Protein AF-A0A4P5XYI6-F1 (afdb_monomer_lite)

Structure (mmCIF, N/CA/C/O backbone):
data_AF-A0A4P5XYI6-F1
#
_entry.id   AF-A0A4P5XYI6-F1
#
loop_
_atom_site.group_PDB
_atom_site.id
_atom_site.type_symbol
_atom_site.label_atom_id
_atom_site.label_alt_id
_atom_site.label_comp_id
_atom_site.label_asym_id
_atom_site.label_entity_id
_atom_site.label_seq_id
_atom_site.pdbx_PDB_ins_code
_atom_site.Cartn_x
_atom_site.Cartn_y
_atom_site.Cartn_z
_atom_site.occupancy
_atom_site.B_iso_or_equiv
_atom_site.auth_seq_id
_atom_site.auth_comp_id
_atom_site.auth_asym_id
_atom_site.auth_atom_id
_atom_site.pdbx_PDB_model_num
ATOM 1 N N . MET A 1 1 ? 1.182 10.557 48.380 1.00 43.69 1 MET A N 1
ATOM 2 C CA . MET A 1 1 ? -0.019 10.843 47.565 1.00 43.69 1 MET A CA 1
ATOM 3 C C . MET A 1 1 ? 0.320 10.502 46.124 1.00 43.69 1 MET A C 1
ATOM 5 O O . MET A 1 1 ? 1.385 10.897 45.675 1.00 43.69 1 MET A O 1
ATOM 9 N N . ARG A 1 2 ? -0.479 9.649 45.473 1.00 46.31 2 ARG A N 1
ATOM 10 C CA . ARG A 1 2 ? -0.251 9.181 44.097 1.00 46.31 2 ARG A CA 1
ATOM 11 C C . ARG A 1 2 ? -0.753 10.261 43.147 1.00 46.31 2 ARG A C 1
ATOM 13 O O . ARG A 1 2 ? -1.959 10.483 43.115 1.00 46.31 2 ARG A O 1
ATOM 2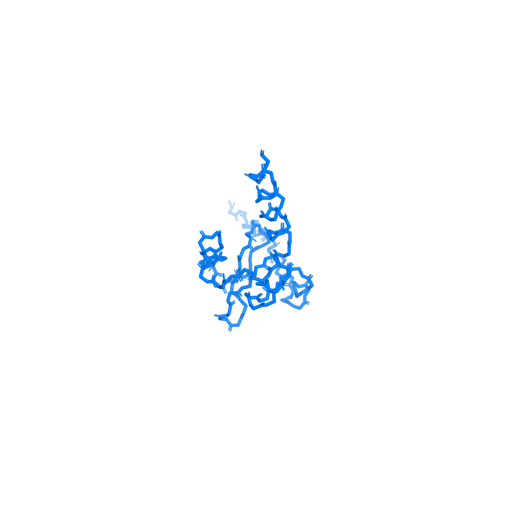0 N N . ASP A 1 3 ? 0.154 10.928 42.443 1.00 46.16 3 ASP A N 1
ATOM 21 C CA . ASP A 1 3 ? -0.244 11.880 41.412 1.00 46.16 3 ASP A CA 1
ATOM 22 C C . ASP A 1 3 ? -0.654 11.127 40.148 1.00 46.16 3 ASP A C 1
ATOM 24 O O . ASP A 1 3 ? -0.022 10.148 39.734 1.00 46.16 3 ASP A O 1
ATOM 28 N N . ALA A 1 4 ? -1.809 11.521 39.640 1.00 52.88 4 ALA A N 1
ATOM 29 C CA . ALA A 1 4 ? -2.593 10.782 38.683 1.00 52.88 4 ALA A CA 1
ATOM 30 C C . ALA A 1 4 ? -1.986 10.915 37.286 1.00 52.88 4 ALA A C 1
ATOM 32 O O . ALA A 1 4 ? -1.853 12.007 36.748 1.00 52.88 4 ALA A O 1
ATOM 33 N N . SER A 1 5 ? -1.662 9.762 36.705 1.00 49.44 5 SER A N 1
ATOM 34 C CA . SER A 1 5 ? -1.843 9.439 35.292 1.00 49.44 5 SER A CA 1
ATOM 35 C C 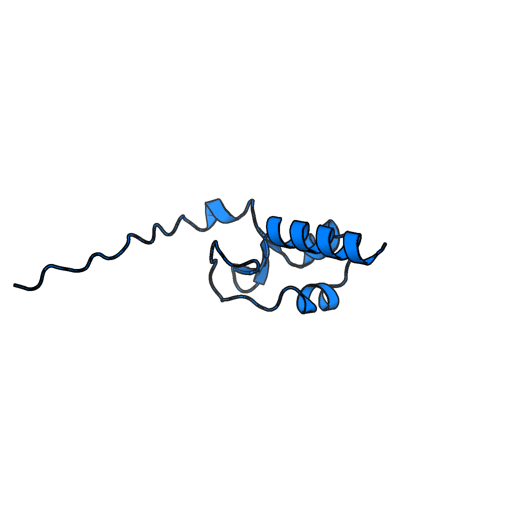. SER A 1 5 ? -1.752 10.617 34.315 1.00 49.44 5 SER A C 1
ATOM 37 O O . SER A 1 5 ? -2.763 11.156 33.867 1.00 49.44 5 SER A O 1
ATOM 39 N N . LEU A 1 6 ? -0.526 10.916 33.879 1.00 49.38 6 LEU A N 1
ATOM 40 C CA . LEU A 1 6 ? -0.269 11.442 32.539 1.00 49.38 6 LEU A CA 1
ATOM 41 C C . LEU A 1 6 ? -0.783 10.410 31.526 1.00 49.38 6 LEU A C 1
ATOM 43 O O . LEU A 1 6 ? -0.033 9.565 31.046 1.00 49.38 6 LEU A O 1
ATOM 47 N N . ILE A 1 7 ? -2.083 10.431 31.242 1.00 57.94 7 ILE A N 1
ATOM 48 C CA . ILE A 1 7 ? -2.627 9.787 30.052 1.00 57.94 7 ILE A CA 1
ATOM 49 C C . ILE A 1 7 ? -2.171 10.695 28.909 1.00 57.94 7 ILE A C 1
ATOM 51 O O . ILE A 1 7 ? -2.652 11.829 28.835 1.00 57.94 7 ILE A O 1
ATOM 55 N N . PRO A 1 8 ? -1.220 10.284 28.046 1.00 46.22 8 PRO A N 1
ATOM 56 C CA . PRO A 1 8 ? -0.957 11.063 26.853 1.00 46.22 8 PRO A CA 1
ATOM 57 C C . PRO A 1 8 ? -2.275 11.096 26.091 1.00 46.22 8 PRO A C 1
ATOM 59 O O . PRO A 1 8 ? -2.836 10.044 25.781 1.00 46.22 8 PRO A O 1
ATOM 62 N N . ALA A 1 9 ? -2.801 12.299 25.870 1.00 50.28 9 ALA A N 1
ATOM 63 C CA . ALA A 1 9 ? -3.960 12.518 25.031 1.00 50.28 9 ALA A CA 1
ATOM 64 C C . ALA A 1 9 ? -3.636 11.934 23.653 1.00 50.28 9 ALA A C 1
ATOM 66 O O . ALA A 1 9 ? -2.990 12.565 22.818 1.00 50.28 9 ALA A O 1
ATOM 67 N N . VAL A 1 10 ? -4.030 10.679 23.437 1.00 48.28 10 VAL A N 1
ATOM 68 C CA . VAL A 1 10 ? -4.101 10.086 22.115 1.00 48.28 10 VAL A CA 1
ATOM 69 C C . VAL A 1 10 ? -5.261 10.817 21.470 1.00 48.28 10 VAL A C 1
ATOM 71 O O . VAL A 1 10 ? -6.419 10.434 21.611 1.00 48.28 10 VAL A O 1
ATOM 74 N N . THR A 1 11 ? -4.949 11.952 20.852 1.00 45.50 11 THR A N 1
ATOM 75 C CA . THR A 1 11 ? -5.861 12.682 19.985 1.00 45.50 11 THR A CA 1
ATOM 76 C C . THR A 1 11 ? -6.153 11.756 18.814 1.00 45.50 11 THR A C 1
ATOM 78 O O . THR A 1 11 ? -5.458 11.769 17.798 1.00 45.50 11 THR A O 1
ATOM 81 N N . VAL A 1 12 ? -7.136 10.873 18.992 1.00 48.28 12 VAL A N 1
ATOM 82 C CA . VAL A 1 12 ? -7.687 10.054 17.921 1.00 48.28 12 VAL A CA 1
ATOM 83 C C . VAL A 1 12 ? -8.396 11.038 17.006 1.00 48.28 12 VAL A C 1
ATOM 85 O O . VAL A 1 12 ? -9.544 11.414 17.232 1.00 48.28 12 VAL A O 1
ATOM 88 N N . LYS A 1 13 ? -7.664 11.542 16.009 1.00 44.94 13 LYS A N 1
ATOM 89 C CA . LYS A 1 13 ? -8.268 12.300 14.921 1.00 44.94 13 LYS A CA 1
ATOM 90 C C . LYS A 1 13 ? -9.372 11.433 14.308 1.00 44.94 13 LYS A C 1
ATOM 92 O O . LYS A 1 13 ? -9.151 10.232 14.121 1.00 44.94 13 LYS A O 1
ATOM 97 N N . PRO A 1 14 ? -10.552 12.006 14.023 1.00 47.38 14 PRO A N 1
ATOM 98 C CA . PRO A 1 14 ? -11.651 11.253 13.446 1.00 47.38 14 PRO A CA 1
ATOM 99 C C . PRO A 1 14 ? -11.176 10.606 12.144 1.00 47.38 14 PRO A C 1
ATOM 101 O O . PRO A 1 14 ? -10.482 11.241 11.348 1.00 47.38 14 PRO A O 1
ATOM 104 N N . ALA A 1 15 ? -11.563 9.348 11.923 1.00 53.19 15 ALA A N 1
ATOM 105 C CA . ALA A 1 15 ? -11.175 8.546 10.759 1.00 53.19 15 ALA A CA 1
ATOM 106 C C . ALA A 1 15 ? -11.396 9.253 9.401 1.00 53.19 15 ALA A C 1
ATOM 108 O O . ALA A 1 15 ? -10.761 8.907 8.409 1.00 53.19 15 ALA A O 1
ATOM 109 N N . ASN A 1 16 ? -12.236 10.291 9.378 1.00 44.84 16 ASN A N 1
ATOM 110 C CA . ASN A 1 16 ? -12.514 11.144 8.228 1.00 44.84 16 ASN A CA 1
ATOM 111 C C . ASN A 1 16 ? -11.322 11.987 7.726 1.00 44.84 16 ASN A C 1
ATOM 113 O O . ASN A 1 16 ? -11.289 12.308 6.545 1.00 44.84 16 ASN A O 1
ATOM 117 N N . GLU A 1 17 ? -10.338 12.335 8.567 1.00 45.97 17 GLU A N 1
ATOM 118 C CA . GLU A 1 17 ? -9.137 13.083 8.125 1.00 45.97 17 GLU A CA 1
ATOM 119 C C . GLU A 1 17 ? -8.038 12.184 7.529 1.00 45.97 17 GLU A C 1
ATOM 121 O O . GLU A 1 17 ? -7.034 12.677 7.018 1.00 45.97 17 GLU A O 1
ATOM 126 N N . LEU A 1 18 ? -8.202 10.861 7.603 1.00 51.97 18 LEU A N 1
ATOM 127 C CA . LEU A 1 18 ? -7.185 9.880 7.206 1.00 51.97 18 LEU A CA 1
ATOM 128 C C . LEU A 1 18 ? -7.392 9.332 5.789 1.00 51.97 18 LEU A C 1
ATOM 130 O O . LEU A 1 18 ? -6.459 8.801 5.187 1.00 51.97 18 LEU A O 1
ATOM 134 N N . LEU A 1 19 ? -8.599 9.517 5.248 1.00 51.31 19 LEU A N 1
ATOM 135 C CA . LEU A 1 19 ? -9.000 9.109 3.903 1.00 51.31 19 LEU A CA 1
ATOM 136 C C . LEU A 1 19 ? -8.140 9.683 2.756 1.00 51.31 19 LEU A C 1
ATOM 138 O O . LEU A 1 19 ? -7.948 8.949 1.792 1.00 51.31 19 LEU A O 1
ATOM 142 N N . PRO A 1 20 ? -7.556 10.904 2.805 1.00 56.31 20 PRO A N 1
ATOM 143 C CA . PRO A 1 20 ? -6.731 11.375 1.688 1.00 56.31 20 PRO A CA 1
ATOM 144 C C . PRO A 1 20 ? -5.341 10.719 1.609 1.00 56.31 20 PRO A C 1
ATOM 146 O O . PRO A 1 20 ? -4.604 10.992 0.668 1.00 56.31 20 PRO A O 1
ATOM 149 N N . LEU A 1 21 ? -4.946 9.883 2.580 1.00 76.19 21 LEU A N 1
ATOM 150 C CA . LEU A 1 21 ? -3.574 9.361 2.685 1.00 76.19 21 LEU A CA 1
ATOM 151 C C . LEU A 1 21 ? -3.461 7.839 2.571 1.00 76.19 21 LEU A C 1
ATOM 153 O O . LEU A 1 21 ? -2.342 7.320 2.611 1.00 76.19 21 LEU A O 1
ATOM 157 N N . ALA A 1 22 ? -4.577 7.121 2.445 1.00 80.94 22 ALA A N 1
ATOM 158 C CA . ALA A 1 22 ? -4.590 5.676 2.273 1.00 80.94 22 ALA A CA 1
ATOM 159 C C . ALA A 1 22 ? -5.598 5.267 1.201 1.00 80.94 22 ALA A C 1
ATOM 161 O O . ALA A 1 22 ? -6.718 5.767 1.164 1.00 80.94 22 ALA A O 1
ATOM 162 N N . VAL A 1 23 ? -5.185 4.343 0.343 1.00 87.06 23 VAL A N 1
ATOM 1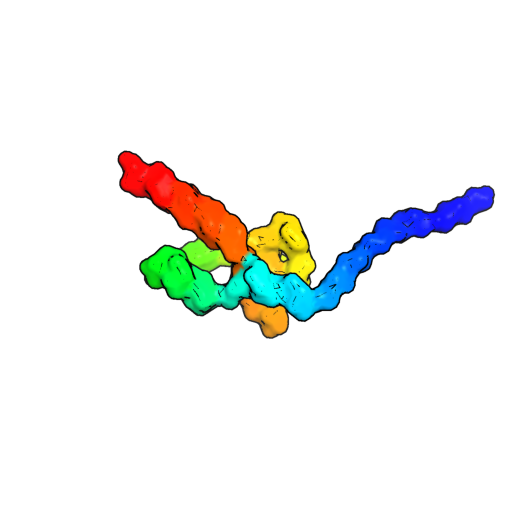63 C CA . VAL A 1 23 ? -5.991 3.808 -0.753 1.00 87.06 23 VAL A CA 1
ATOM 164 C C . VAL A 1 23 ? -6.268 2.334 -0.505 1.00 87.06 23 VAL A C 1
ATOM 166 O O . VAL A 1 23 ? -5.490 1.649 0.166 1.00 87.06 23 VAL A O 1
ATOM 169 N N . ASP A 1 24 ? -7.392 1.838 -1.012 1.00 88.19 24 ASP A N 1
ATOM 170 C CA . ASP A 1 24 ? -7.646 0.403 -0.987 1.00 88.19 24 ASP A CA 1
ATOM 171 C C . ASP A 1 24 ? -6.668 -0.345 -1.898 1.00 88.19 24 ASP A C 1
ATOM 173 O O . ASP A 1 24 ? -5.927 0.231 -2.700 1.00 88.19 24 ASP A O 1
ATOM 177 N N . LEU A 1 25 ? -6.630 -1.661 -1.726 1.00 86.94 25 LEU A N 1
ATOM 178 C CA . LEU A 1 25 ? -5.696 -2.510 -2.448 1.00 86.94 25 LEU A CA 1
ATOM 179 C C . LEU A 1 25 ? -5.935 -2.505 -3.963 1.00 86.94 25 LEU A C 1
ATOM 181 O O . LEU A 1 25 ? -4.976 -2.594 -4.722 1.00 86.94 25 LEU A O 1
ATOM 185 N N . GLU A 1 26 ? -7.185 -2.372 -4.404 1.00 87.75 26 GLU A N 1
ATOM 186 C CA . GLU A 1 26 ? -7.542 -2.302 -5.824 1.00 87.75 26 GLU A CA 1
ATOM 187 C C . GLU A 1 26 ? -6.980 -1.027 -6.469 1.00 87.75 26 GLU A C 1
ATOM 189 O O . GLU A 1 26 ? -6.280 -1.083 -7.482 1.00 87.75 26 GLU A O 1
ATOM 194 N N . THR A 1 27 ? -7.187 0.117 -5.821 1.00 88.81 27 THR A N 1
ATOM 195 C CA . THR A 1 27 ? -6.629 1.407 -6.229 1.00 88.81 27 THR A CA 1
ATOM 196 C C . THR A 1 27 ? -5.106 1.384 -6.175 1.00 88.81 27 THR A C 1
ATOM 198 O O . THR A 1 27 ? -4.454 1.838 -7.114 1.00 88.81 27 THR A O 1
ATOM 201 N N . ALA A 1 28 ? -4.518 0.804 -5.123 1.00 88.69 28 ALA A N 1
ATOM 202 C CA . ALA A 1 28 ? -3.072 0.641 -5.011 1.00 88.69 28 ALA A CA 1
ATOM 203 C C . ALA A 1 28 ? -2.492 -0.129 -6.206 1.00 88.69 28 ALA A C 1
ATOM 205 O O . ALA A 1 28 ? -1.515 0.329 -6.792 1.00 88.69 28 ALA A O 1
ATOM 206 N N . CYS A 1 29 ? -3.117 -1.247 -6.604 1.00 88.62 29 CYS A N 1
ATOM 207 C CA . CYS A 1 29 ? -2.714 -2.044 -7.769 1.00 88.62 29 CYS A CA 1
ATOM 208 C C . CYS A 1 29 ? -2.684 -1.207 -9.057 1.00 88.62 29 CYS A C 1
ATOM 210 O O . CYS A 1 29 ? -1.747 -1.323 -9.848 1.00 88.62 29 CYS A O 1
ATOM 212 N N . MET A 1 30 ? -3.696 -0.358 -9.262 1.00 86.50 30 MET A N 1
ATOM 213 C CA . MET A 1 30 ? -3.785 0.510 -10.439 1.00 86.50 30 MET A CA 1
ATOM 214 C C . MET A 1 30 ? -2.714 1.604 -10.432 1.00 86.50 30 MET A C 1
ATOM 216 O O . MET A 1 30 ? -2.046 1.808 -11.443 1.00 86.50 30 MET A O 1
ATOM 220 N N . VAL A 1 31 ? -2.514 2.272 -9.291 1.00 83.94 31 VAL A N 1
ATOM 221 C CA . VAL A 1 31 ? -1.570 3.396 -9.161 1.00 83.94 31 VAL A CA 1
ATOM 222 C C . VAL A 1 31 ? -0.126 2.958 -9.398 1.00 83.94 31 VAL A C 1
ATOM 224 O O . VAL A 1 31 ? 0.636 3.678 -10.035 1.00 83.94 31 VAL A O 1
ATOM 227 N N . VAL A 1 32 ? 0.254 1.765 -8.937 1.00 82.81 32 VAL A N 1
ATOM 228 C CA . VAL A 1 32 ? 1.637 1.272 -9.042 1.00 82.81 32 VAL A CA 1
ATOM 229 C C . VAL A 1 32 ? 1.947 0.531 -10.354 1.00 82.81 32 VAL A C 1
ATOM 231 O O . VAL A 1 32 ? 2.911 -0.227 -10.423 1.00 82.81 32 VAL A O 1
ATOM 234 N N . GLY A 1 33 ? 1.139 0.734 -11.401 1.00 81.06 33 GLY A N 1
ATOM 235 C CA . GLY A 1 33 ? 1.412 0.206 -12.744 1.00 81.06 33 GLY A CA 1
ATOM 236 C C . GLY A 1 33 ? 0.779 -1.154 -13.056 1.00 81.06 33 GLY A C 1
ATOM 237 O O . GLY A 1 33 ? 1.320 -1.907 -13.862 1.00 81.06 33 GLY A O 1
ATOM 238 N N . GLY A 1 34 ? -0.359 -1.491 -12.440 1.00 79.88 34 GLY A N 1
ATOM 239 C CA . GLY A 1 34 ? -1.105 -2.719 -12.756 1.00 79.88 34 GLY A CA 1
ATOM 240 C C . GLY A 1 34 ? -0.532 -3.978 -12.103 1.00 79.88 34 GLY A C 1
ATOM 241 O O . GLY A 1 34 ? -0.598 -5.074 -12.660 1.00 79.88 34 GLY A O 1
ATOM 242 N N . VAL A 1 35 ? 0.051 -3.831 -10.915 1.00 84.19 35 VAL A N 1
ATOM 243 C CA . VAL A 1 35 ? 0.604 -4.945 -10.139 1.00 84.19 35 VAL A CA 1
ATOM 244 C C . VAL A 1 35 ? -0.533 -5.762 -9.527 1.00 84.19 35 VAL A C 1
ATOM 246 O O . VAL A 1 35 ? -1.499 -5.208 -9.020 1.00 84.19 35 VAL A O 1
ATOM 249 N N . SER A 1 36 ? -0.430 -7.095 -9.544 1.00 87.62 36 SER A N 1
ATOM 250 C CA . SER A 1 36 ? -1.470 -7.955 -8.960 1.00 87.62 36 SER A CA 1
ATOM 251 C C . SER A 1 36 ? -1.588 -7.794 -7.436 1.00 87.62 36 SER A C 1
ATOM 253 O O . SER A 1 36 ? -0.566 -7.683 -6.752 1.00 87.62 36 SER A O 1
ATOM 255 N N . ASP A 1 37 ? -2.806 -7.944 -6.902 1.00 87.06 37 ASP A N 1
ATOM 256 C CA . ASP A 1 37 ? -3.106 -8.016 -5.456 1.00 87.06 37 ASP A CA 1
ATOM 257 C C . ASP A 1 37 ? -2.124 -8.941 -4.717 1.00 87.06 37 ASP A C 1
ATOM 259 O O . ASP A 1 37 ? -1.474 -8.541 -3.749 1.00 87.06 37 ASP A O 1
ATOM 263 N N . ARG A 1 38 ? -1.927 -10.155 -5.249 1.00 87.19 38 ARG A N 1
ATOM 264 C CA . ARG A 1 38 ? -1.036 -11.162 -4.660 1.00 87.19 38 ARG A CA 1
ATOM 265 C C . ARG A 1 38 ? 0.398 -10.662 -4.519 1.00 87.19 38 ARG A C 1
ATOM 267 O O . ARG A 1 38 ? 1.097 -11.077 -3.599 1.00 87.19 38 ARG A O 1
ATOM 274 N N . HIS A 1 39 ? 0.860 -9.837 -5.452 1.00 86.75 39 HIS A N 1
ATOM 275 C CA . HIS A 1 39 ? 2.207 -9.288 -5.422 1.00 86.75 39 HIS A CA 1
ATOM 276 C C . HIS A 1 39 ? 2.310 -8.167 -4.388 1.00 86.75 39 HIS A C 1
ATOM 278 O O . HIS A 1 39 ? 3.201 -8.234 -3.547 1.00 86.75 39 HIS A O 1
ATOM 284 N N . LEU A 1 40 ? 1.370 -7.215 -4.365 1.00 85.38 40 LEU A N 1
ATOM 285 C CA . LEU A 1 40 ? 1.358 -6.157 -3.347 1.00 85.38 40 LEU A CA 1
ATOM 286 C C . LEU A 1 40 ? 1.259 -6.719 -1.926 1.00 85.38 40 LEU A C 1
ATOM 288 O O . LEU A 1 40 ? 1.987 -6.268 -1.046 1.00 85.38 40 LEU A O 1
ATOM 292 N N . ARG A 1 41 ? 0.466 -7.774 -1.707 1.00 86.88 41 ARG A N 1
ATOM 293 C CA . ARG A 1 41 ? 0.352 -8.448 -0.400 1.00 86.88 41 ARG A CA 1
ATOM 294 C C . ARG A 1 41 ? 1.648 -9.077 0.117 1.00 86.88 41 ARG A C 1
ATOM 296 O O . ARG A 1 41 ? 1.748 -9.341 1.311 1.00 86.88 41 ARG A O 1
ATOM 303 N N . LYS A 1 42 ? 2.647 -9.321 -0.743 1.00 86.75 42 LYS A N 1
ATOM 304 C CA . LYS A 1 42 ? 3.977 -9.777 -0.293 1.00 86.75 42 LYS A CA 1
ATOM 305 C C . LYS A 1 42 ? 4.755 -8.674 0.421 1.00 86.75 42 LYS A C 1
ATOM 307 O O . LYS A 1 42 ? 5.573 -8.982 1.279 1.00 86.75 42 LYS A O 1
ATOM 312 N N . PHE A 1 43 ? 4.512 -7.420 0.049 1.00 83.56 43 PHE A N 1
ATOM 313 C CA . PHE A 1 43 ? 5.189 -6.246 0.605 1.00 83.56 43 PHE A CA 1
ATOM 314 C C . PHE A 1 43 ? 4.349 -5.569 1.686 1.00 83.56 43 PHE A C 1
ATOM 316 O O . PHE A 1 43 ? 4.875 -5.088 2.685 1.00 83.56 43 PHE A O 1
ATOM 323 N N . PHE A 1 44 ? 3.033 -5.579 1.498 1.00 85.12 44 PHE A N 1
ATOM 324 C CA . PHE A 1 44 ? 2.045 -4.988 2.383 1.00 85.12 44 PHE A CA 1
ATOM 325 C C . PHE A 1 44 ? 1.201 -6.108 2.984 1.00 85.12 44 PHE A C 1
ATOM 327 O O . PHE A 1 44 ? 0.137 -6.456 2.471 1.00 85.12 44 PHE A O 1
ATOM 334 N N . SER A 1 45 ? 1.715 -6.712 4.055 1.00 78.19 45 SER A N 1
ATOM 335 C CA . SER A 1 45 ? 0.964 -7.691 4.835 1.00 78.19 45 SER A CA 1
ATOM 336 C C . SER A 1 45 ? -0.243 -7.037 5.509 1.00 78.19 45 SER A C 1
ATOM 338 O O . SER A 1 45 ? -0.310 -5.815 5.662 1.00 78.19 45 SER A O 1
ATOM 340 N N . ASP A 1 46 ? -1.215 -7.858 5.905 1.00 69.75 46 ASP A N 1
ATOM 341 C CA . ASP A 1 46 ? -2.383 -7.367 6.625 1.00 69.75 46 ASP A CA 1
ATOM 342 C C . ASP A 1 46 ? -1.940 -6.658 7.913 1.00 69.75 46 ASP A C 1
ATOM 344 O O . ASP A 1 46 ? -1.453 -7.277 8.861 1.00 69.75 46 ASP A O 1
ATOM 348 N N . GLY A 1 47 ? -2.087 -5.332 7.911 1.00 67.94 47 GLY A N 1
ATOM 349 C CA . GLY A 1 47 ? -1.800 -4.480 9.055 1.00 67.94 47 GLY A CA 1
ATOM 350 C C . GLY A 1 47 ? -2.791 -4.678 10.202 1.00 67.94 47 GLY A C 1
ATOM 351 O O . GLY A 1 47 ? -3.767 -5.428 10.078 1.00 67.94 47 GLY A O 1
ATOM 352 N N . PRO A 1 48 ? -2.586 -3.974 11.328 1.00 66.81 48 PRO A N 1
ATOM 353 C CA . PRO A 1 48 ? -3.543 -3.994 12.422 1.00 66.81 48 PRO A CA 1
ATOM 354 C C . PRO A 1 48 ? -4.933 -3.547 11.960 1.00 66.81 48 PRO A C 1
ATOM 356 O O . PRO A 1 48 ? -5.095 -2.791 10.996 1.00 66.81 48 PRO A O 1
ATOM 359 N N . ALA A 1 49 ? -5.942 -4.029 12.688 1.00 66.62 49 ALA A N 1
ATOM 360 C CA . ALA A 1 49 ? -7.352 -3.765 12.416 1.00 66.62 49 ALA A CA 1
ATOM 361 C C . ALA A 1 49 ? -7.734 -2.276 12.514 1.00 66.62 49 ALA A C 1
ATOM 363 O O . ALA A 1 49 ? -8.817 -1.895 12.087 1.00 66.62 49 ALA A O 1
ATOM 364 N N . GLU A 1 50 ? -6.843 -1.456 13.066 1.00 65.75 50 GLU A N 1
ATOM 365 C CA . GLU A 1 50 ? -7.033 -0.034 13.302 1.00 65.75 50 GLU A CA 1
ATOM 366 C C . GLU A 1 50 ? -5.950 0.775 12.591 1.00 65.75 50 GLU A C 1
ATOM 368 O O . GLU A 1 50 ? -4.807 0.333 12.429 1.00 65.75 50 GLU A O 1
ATOM 373 N N . TYR A 1 51 ? -6.307 1.992 12.186 1.00 65.69 51 TYR A N 1
ATOM 374 C CA . TYR A 1 51 ? -5.354 2.927 11.610 1.00 65.69 51 TYR A CA 1
ATOM 375 C C . TYR A 1 51 ? -4.272 3.306 12.621 1.00 65.69 51 TYR A C 1
ATOM 377 O O . TYR A 1 51 ? -4.561 3.809 13.706 1.00 65.69 51 TYR A O 1
ATOM 385 N N . GLN A 1 52 ? -3.009 3.145 12.222 1.00 68.44 52 GLN A N 1
ATOM 386 C CA . GLN A 1 52 ? -1.868 3.646 12.976 1.00 68.44 52 GLN A CA 1
ATOM 387 C C . GLN A 1 52 ? -1.030 4.579 12.091 1.00 68.44 52 GLN A C 1
ATOM 389 O O . GLN A 1 52 ? -0.521 4.138 11.060 1.00 68.44 52 GLN A O 1
ATOM 394 N N . PRO A 1 53 ? -0.795 5.842 12.500 1.00 65.50 53 PRO A N 1
ATOM 395 C CA . PRO A 1 53 ? -0.086 6.832 11.681 1.00 65.50 53 PRO A CA 1
ATOM 396 C C . PRO A 1 53 ? 1.346 6.446 11.300 1.00 65.50 53 PRO A C 1
ATOM 398 O O . PRO A 1 53 ? 1.923 7.028 10.387 1.00 65.50 53 PRO A O 1
ATOM 401 N N . LYS A 1 54 ? 1.952 5.516 12.040 1.00 72.62 54 LYS A N 1
ATOM 402 C CA . LYS A 1 54 ? 3.332 5.068 11.834 1.00 72.62 54 LYS A CA 1
ATOM 403 C C . LYS A 1 54 ? 3.427 3.820 10.962 1.00 72.62 54 LYS A C 1
ATOM 405 O O . LYS A 1 54 ? 4.532 3.436 10.599 1.00 72.62 54 LYS A O 1
ATOM 410 N N . LEU A 1 55 ? 2.300 3.184 10.645 1.00 79.75 55 LEU A N 1
ATOM 411 C CA . LEU A 1 55 ? 2.291 1.954 9.870 1.00 79.75 55 LEU A CA 1
ATOM 412 C C . LEU A 1 55 ? 1.992 2.229 8.393 1.00 79.75 55 LEU A C 1
ATOM 414 O O . LEU A 1 55 ? 1.212 3.130 8.078 1.00 79.75 55 LEU A O 1
ATOM 418 N N . PRO A 1 56 ? 2.605 1.458 7.478 1.00 80.19 56 PRO A N 1
ATOM 419 C CA . PRO A 1 56 ? 2.373 1.590 6.040 1.00 80.19 56 PRO A CA 1
ATOM 420 C C . PRO A 1 56 ? 1.005 1.041 5.608 1.00 80.19 56 PRO A C 1
ATOM 422 O O . PRO A 1 56 ? 0.523 1.365 4.525 1.00 80.19 56 PRO A O 1
ATOM 425 N N . VAL A 1 57 ? 0.380 0.228 6.461 1.00 86.06 57 VAL A N 1
ATOM 426 C CA . VAL A 1 57 ? -0.862 -0.507 6.211 1.00 86.06 57 VAL A CA 1
ATOM 427 C C . VAL A 1 57 ? -1.811 -0.380 7.395 1.00 86.06 57 VAL A C 1
ATOM 429 O O . VAL A 1 57 ? -1.384 -0.306 8.549 1.00 86.06 57 VAL A O 1
ATOM 432 N N . CYS A 1 58 ? -3.108 -0.396 7.114 1.00 80.00 58 CYS A N 1
ATOM 433 C CA . CYS A 1 58 ? -4.164 -0.450 8.120 1.00 80.00 58 CYS A CA 1
ATOM 434 C C . CYS A 1 58 ? -5.401 -1.139 7.547 1.00 80.00 58 CYS A C 1
ATOM 436 O O . CYS A 1 58 ? -5.553 -1.217 6.324 1.00 80.00 58 CYS A O 1
ATOM 438 N N . ARG A 1 59 ? -6.299 -1.619 8.413 1.00 81.25 59 ARG A N 1
ATOM 439 C CA . ARG A 1 59 ? -7.641 -2.014 7.979 1.00 81.25 59 ARG A CA 1
ATOM 440 C C . ARG A 1 59 ? -8.644 -0.899 8.259 1.00 81.25 59 ARG A C 1
ATOM 442 O O . ARG A 1 59 ? -8.762 -0.442 9.390 1.00 81.25 59 ARG A O 1
ATOM 449 N N . ILE A 1 60 ? -9.394 -0.496 7.239 1.00 76.75 60 ILE A N 1
ATOM 450 C CA . ILE A 1 60 ? -10.516 0.444 7.360 1.00 76.75 60 ILE A CA 1
ATOM 451 C C . ILE A 1 60 ? -11.778 -0.304 6.929 1.00 76.75 60 ILE A C 1
ATOM 453 O O . ILE A 1 60 ? -11.853 -0.825 5.818 1.00 76.75 60 ILE A O 1
ATOM 457 N N . GLY A 1 61 ? -12.754 -0.443 7.834 1.00 75.50 61 GLY A N 1
ATOM 458 C CA . GLY A 1 61 ? -13.984 -1.201 7.555 1.00 75.5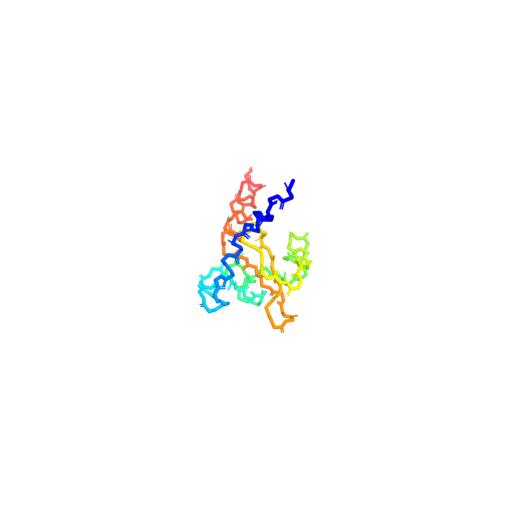0 61 GLY A CA 1
ATOM 459 C C . GLY A 1 61 ? -13.735 -2.673 7.189 1.00 75.50 61 GLY A C 1
ATOM 460 O O . GLY A 1 61 ? -14.452 -3.234 6.366 1.00 75.50 61 GLY A O 1
ATOM 461 N N . GLY A 1 62 ? -12.676 -3.283 7.738 1.00 78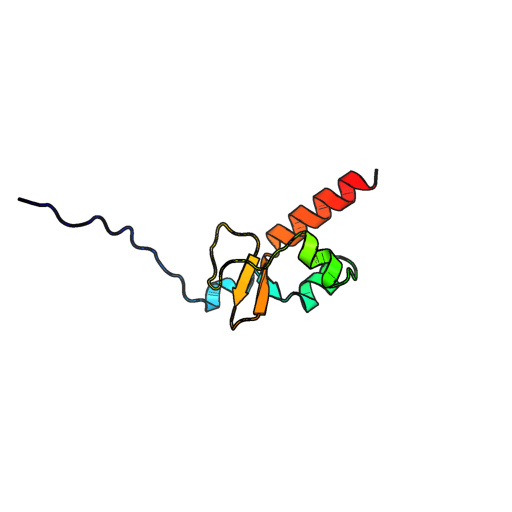.12 62 GLY A N 1
ATOM 462 C CA . GLY A 1 62 ? -12.273 -4.665 7.441 1.00 78.12 62 GLY A CA 1
ATOM 463 C C . GLY A 1 62 ? -11.505 -4.852 6.127 1.00 78.12 62 GLY A C 1
ATOM 464 O O . GLY A 1 62 ? -11.075 -5.966 5.835 1.00 78.12 62 GLY A O 1
ATOM 465 N N . ARG A 1 63 ? -11.288 -3.785 5.349 1.00 80.06 63 ARG A N 1
ATOM 466 C CA . ARG A 1 63 ? -10.531 -3.825 4.091 1.00 80.06 63 ARG A CA 1
ATOM 467 C C . ARG A 1 63 ? -9.092 -3.389 4.311 1.00 80.06 63 ARG A C 1
ATOM 469 O O . ARG A 1 63 ? -8.854 -2.439 5.050 1.00 80.06 63 ARG A O 1
ATOM 476 N N . LEU A 1 64 ? -8.147 -4.063 3.655 1.00 83.75 64 LEU A N 1
ATOM 477 C CA . LEU A 1 64 ? -6.753 -3.627 3.637 1.00 83.75 64 LEU A CA 1
ATOM 478 C C . LEU A 1 64 ? -6.643 -2.314 2.861 1.00 83.75 64 LEU A C 1
ATOM 480 O O . LEU A 1 64 ? -7.048 -2.223 1.702 1.00 83.75 64 LEU A O 1
ATOM 484 N N . THR A 1 65 ? -6.056 -1.327 3.517 1.00 86.75 65 THR A N 1
ATOM 485 C CA . THR A 1 65 ? -5.764 -0.006 2.971 1.00 86.75 65 THR A CA 1
ATOM 486 C C . THR A 1 65 ? -4.287 0.294 3.176 1.00 86.75 65 THR A C 1
ATOM 488 O O . THR A 1 65 ? -3.738 0.088 4.264 1.00 86.75 65 THR A O 1
ATOM 491 N N . ILE A 1 66 ? -3.637 0.757 2.115 1.00 87.81 66 ILE A N 1
ATOM 492 C CA . ILE A 1 66 ? -2.202 1.030 2.067 1.00 87.81 66 ILE A CA 1
ATOM 493 C C . ILE A 1 66 ? -2.014 2.536 1.986 1.00 87.81 66 ILE A C 1
ATOM 495 O O . ILE A 1 66 ? -2.708 3.223 1.237 1.00 87.81 66 ILE A O 1
ATOM 499 N N . ARG A 1 67 ? -1.068 3.069 2.757 1.00 85.75 67 ARG A N 1
ATOM 500 C CA . ARG A 1 67 ? -0.755 4.495 2.698 1.00 85.75 67 ARG A CA 1
ATOM 501 C C . ARG A 1 67 ? -0.078 4.849 1.383 1.00 85.75 67 ARG A C 1
ATOM 503 O O . ARG A 1 67 ? 0.840 4.152 0.956 1.00 85.75 67 ARG A O 1
ATOM 510 N N . VAL A 1 68 ? -0.460 5.982 0.803 1.00 85.38 68 VAL A N 1
ATOM 511 C CA . VAL A 1 68 ? 0.123 6.477 -0.455 1.00 85.38 68 VAL A CA 1
ATOM 512 C C . VAL A 1 68 ? 1.640 6.627 -0.327 1.00 85.38 68 VAL A C 1
ATOM 514 O O . VAL A 1 68 ? 2.376 6.101 -1.150 1.00 85.38 68 VAL A O 1
ATOM 517 N N . THR A 1 69 ? 2.122 7.188 0.785 1.00 84.44 69 THR A N 1
ATOM 518 C CA . THR A 1 69 ? 3.563 7.330 1.057 1.00 84.44 69 THR A CA 1
ATOM 519 C C . THR A 1 69 ? 4.307 5.992 1.105 1.00 84.44 69 THR A C 1
ATOM 521 O O . THR A 1 69 ? 5.500 5.927 0.823 1.00 84.44 69 THR A O 1
ATOM 524 N N . ALA A 1 70 ? 3.627 4.909 1.495 1.00 86.75 70 ALA A N 1
ATOM 525 C CA . ALA A 1 70 ? 4.219 3.578 1.513 1.00 86.75 70 ALA A CA 1
ATOM 526 C C . ALA A 1 70 ? 4.290 2.973 0.102 1.00 86.75 70 ALA A C 1
ATOM 528 O O . ALA A 1 70 ? 5.271 2.304 -0.218 1.00 86.75 70 ALA A O 1
ATOM 529 N N . LEU A 1 71 ? 3.295 3.248 -0.750 1.00 87.56 71 LEU A N 1
ATOM 530 C CA . LEU A 1 71 ? 3.322 2.883 -2.170 1.00 87.56 71 LEU A CA 1
ATOM 531 C C . LEU A 1 71 ? 4.415 3.645 -2.925 1.00 87.56 71 LEU A C 1
ATOM 533 O O . LEU A 1 71 ? 5.148 3.030 -3.691 1.00 87.56 71 LEU A O 1
ATOM 537 N N . GLU A 1 72 ? 4.574 4.945 -2.669 1.00 86.88 72 GLU A N 1
ATOM 538 C CA . GLU A 1 72 ? 5.646 5.766 -3.252 1.00 86.88 72 GLU A CA 1
ATOM 539 C C . GLU A 1 72 ? 7.034 5.245 -2.863 1.00 86.88 72 GLU A C 1
ATOM 541 O O . GLU A 1 72 ? 7.895 5.059 -3.721 1.00 86.88 72 GLU A O 1
ATOM 546 N N . ALA A 1 73 ? 7.246 4.946 -1.576 1.00 86.38 73 ALA A N 1
ATOM 547 C CA . ALA A 1 73 ? 8.505 4.378 -1.099 1.00 86.38 73 ALA A CA 1
ATOM 548 C C . ALA A 1 73 ? 8.792 3.000 -1.721 1.00 86.38 73 ALA A C 1
ATOM 550 O O . ALA A 1 73 ? 9.937 2.698 -2.060 1.00 86.38 73 ALA A O 1
ATOM 551 N N . TRP A 1 74 ? 7.758 2.172 -1.894 1.00 88.31 74 TRP A N 1
ATOM 552 C CA . TRP A 1 74 ? 7.880 0.881 -2.566 1.00 88.31 74 TRP A CA 1
ATOM 553 C C . TRP A 1 74 ? 8.228 1.040 -4.050 1.00 88.31 74 TRP A C 1
ATOM 555 O O . TRP A 1 74 ? 9.174 0.404 -4.508 1.00 88.31 74 TRP A O 1
ATOM 565 N N . LEU A 1 75 ? 7.535 1.922 -4.778 1.00 87.00 75 LEU A N 1
ATOM 566 C CA . LEU A 1 75 ? 7.826 2.226 -6.183 1.00 87.00 75 LEU A CA 1
ATOM 567 C C . LEU A 1 75 ? 9.279 2.675 -6.361 1.00 87.00 75 LEU A C 1
ATOM 569 O O . LEU A 1 75 ? 9.998 2.104 -7.177 1.00 87.00 75 LEU A O 1
ATOM 573 N N . ALA A 1 76 ? 9.742 3.613 -5.532 1.00 86.12 76 ALA A N 1
ATOM 574 C CA . ALA A 1 76 ? 11.118 4.098 -5.576 1.00 86.12 76 ALA A CA 1
ATOM 575 C C . ALA A 1 76 ? 12.151 2.983 -5.320 1.00 86.12 76 ALA A C 1
ATOM 577 O O . ALA A 1 76 ? 13.230 2.993 -5.913 1.00 86.12 76 ALA A O 1
ATOM 578 N N . ALA A 1 77 ? 11.841 2.014 -4.450 1.00 85.25 77 ALA A N 1
ATOM 579 C CA . ALA A 1 77 ? 12.709 0.863 -4.196 1.00 85.25 77 ALA A CA 1
ATOM 580 C C . ALA A 1 77 ? 12.724 -0.129 -5.374 1.00 85.25 77 ALA A C 1
ATOM 582 O O . ALA A 1 77 ? 13.782 -0.654 -5.730 1.00 85.25 77 ALA A O 1
ATOM 583 N N . VAL A 1 78 ? 11.571 -0.367 -6.009 1.00 82.69 78 VAL A N 1
ATOM 584 C CA . VAL A 1 78 ? 11.476 -1.227 -7.199 1.00 82.69 78 VAL A CA 1
ATOM 585 C C . VAL A 1 78 ? 12.232 -0.610 -8.377 1.00 82.69 78 VAL A C 1
ATOM 587 O O . VAL A 1 78 ? 13.013 -1.310 -9.018 1.00 82.69 78 VAL A O 1
ATOM 590 N N . GLU A 1 79 ? 12.083 0.695 -8.620 1.00 79.25 79 GLU A N 1
ATOM 591 C CA . GLU A 1 79 ? 12.803 1.409 -9.685 1.00 79.25 79 GLU A CA 1
ATOM 592 C C . GLU A 1 79 ? 14.327 1.353 -9.511 1.00 79.25 79 GLU A C 1
ATOM 594 O O . GLU A 1 79 ? 15.059 1.188 -10.486 1.00 79.25 79 GLU A O 1
ATOM 599 N N . GLN A 1 80 ? 14.822 1.433 -8.272 1.00 71.81 80 GLN A N 1
ATOM 600 C CA . GLN A 1 80 ? 16.254 1.299 -7.977 1.00 71.81 80 GLN A CA 1
ATOM 601 C C . GLN A 1 80 ? 16.787 -0.116 -8.217 1.00 71.81 80 GLN A C 1
ATOM 603 O O . GLN A 1 80 ? 17.962 -0.273 -8.530 1.00 71.81 80 GLN A O 1
ATOM 608 N N . THR A 1 81 ? 15.934 -1.133 -8.089 1.00 63.72 81 THR A N 1
ATOM 609 C CA . THR A 1 81 ? 16.307 -2.543 -8.297 1.00 63.72 81 THR A CA 1
ATOM 610 C C . THR A 1 81 ? 16.287 -2.934 -9.784 1.00 63.72 81 THR A C 1
ATOM 612 O O . THR A 1 81 ? 16.812 -3.979 -10.155 1.00 6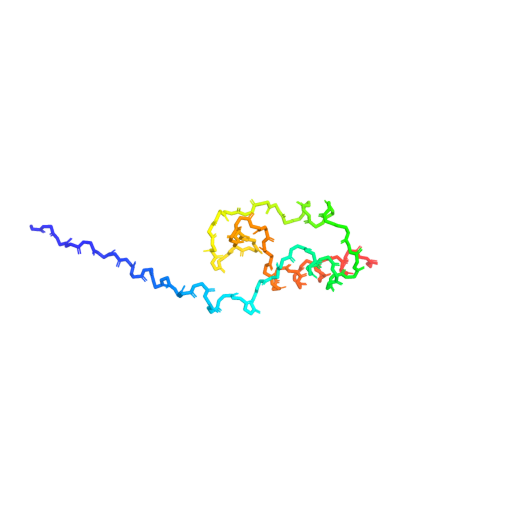3.72 81 THR A O 1
ATOM 615 N N . ALA A 1 82 ? 15.687 -2.107 -10.646 1.00 59.59 82 ALA A N 1
ATOM 616 C CA . ALA A 1 82 ? 15.596 -2.335 -12.089 1.00 59.59 82 ALA A CA 1
ATOM 617 C C . ALA A 1 82 ? 16.787 -1.767 -12.898 1.00 59.59 82 ALA A C 1
ATOM 619 O O . ALA A 1 82 ? 16.768 -1.848 -14.128 1.00 59.59 82 ALA A O 1
ATOM 620 N N . LYS A 1 83 ? 17.797 -1.188 -12.234 1.00 49.00 83 LYS A N 1
ATOM 621 C CA . LYS A 1 83 ? 19.068 -0.732 -12.827 1.00 49.00 83 LYS A CA 1
ATOM 622 C C . LYS A 1 83 ? 20.190 -1.726 -12.563 1.00 49.00 83 LYS A C 1
ATOM 624 O O . LYS A 1 83 ? 21.037 -1.862 -13.472 1.00 49.00 83 LYS A O 1
#

Sequence (83 aa):
MRDASLIPAVTVKPANELLPLAVDLETACMVVGGVSDRHLRKFFSDGPAEYQPKLPVCRIGGRLTIRVTALEAWLAAVEQTAK

Radius of gyration: 16.47 Å; chains: 1; bounding box: 33×24×60 Å

pLDDT: mean 72.86, std 15.51, range [43.69, 88.81]

Secondary structure (DSSP, 8-state):
--------------GGGTGGGEEEHHHHHHHTTS--HHHHHHHS----SS--TT-SEEEETTEEEEEHHHHHHHHHHHHHHT-

Foldseek 3Di:
DDDDDPPPPPVPPPCVVCVVFKDFLVVLCVVLPNNDSVVVCVVQPADDQDDDPPDQWYNDPNTIIGTPVSSVVVSVVVVVVVD